Protein AF-A0A4Q2K784-F1 (afdb_monomer)

pLDDT: mean 70.86, std 17.54, range [37.88, 95.62]

Secondary structure (DSSP, 8-state):
--------------------PPPPHHHHHHHHHHHHHHHHHHHHHHHHHHHTT-HHHHHHHHHHHHHHHHHHHHHHTT--THHHHHHHHHHHHHHHHHHHHTTHHHHHHS-HHHHHHTT-

Structure (mmCIF, N/CA/C/O backbone):
data_AF-A0A4Q2K784-F1
#
_entry.id   AF-A0A4Q2K784-F1
#
loop_
_atom_site.group_PDB
_atom_site.id
_atom_site.type_symbol
_atom_site.label_atom_id
_atom_site.label_alt_id
_atom_site.label_comp_id
_atom_site.label_asym_id
_atom_site.label_entity_id
_atom_site.label_seq_id
_atom_site.pdbx_PDB_ins_code
_atom_site.Cartn_x
_atom_site.Cartn_y
_atom_site.Cartn_z
_atom_site.occupancy
_atom_site.B_iso_or_equiv
_atom_site.auth_seq_id
_atom_site.auth_comp_id
_atom_site.auth_asym_id
_atom_site.auth_atom_id
_atom_site.pdbx_PDB_model_num
ATOM 1 N N . MET A 1 1 ? 24.218 35.052 -73.188 1.00 37.88 1 MET A N 1
ATOM 2 C CA . MET A 1 1 ? 24.448 33.592 -73.049 1.00 37.88 1 MET A CA 1
ATOM 3 C C . MET A 1 1 ? 25.078 33.426 -71.658 1.00 37.88 1 MET A C 1
ATOM 5 O O . MET A 1 1 ? 25.913 34.266 -71.356 1.00 37.88 1 MET A O 1
ATOM 9 N N . LYS A 1 2 ? 24.582 32.631 -70.689 1.00 41.53 2 LYS A N 1
ATOM 10 C CA . LYS A 1 2 ? 24.260 31.175 -70.672 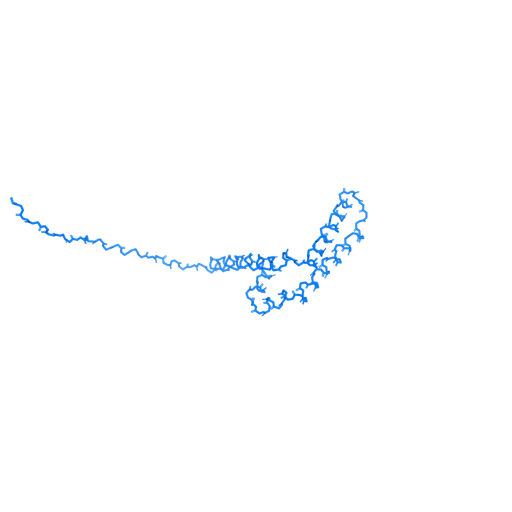1.00 41.53 2 LYS A CA 1
ATOM 11 C C . LYS A 1 2 ? 25.476 30.341 -71.122 1.00 41.53 2 LYS A C 1
ATOM 13 O O . LYS A 1 2 ? 25.920 30.609 -72.230 1.00 41.53 2 LYS A O 1
ATOM 18 N N . LYS A 1 3 ? 26.065 29.366 -70.405 1.00 43.69 3 LYS A N 1
ATOM 19 C CA . LYS A 1 3 ? 25.819 28.681 -69.100 1.00 43.69 3 LYS A CA 1
ATOM 20 C C . LYS A 1 3 ? 27.124 28.667 -68.239 1.00 43.69 3 LYS A C 1
ATOM 22 O O . LYS A 1 3 ? 28.142 29.085 -68.774 1.00 43.69 3 LYS A O 1
ATOM 27 N N . GLU A 1 4 ? 27.260 28.074 -67.037 1.00 44.31 4 GLU A N 1
ATOM 28 C CA . GLU A 1 4 ? 26.493 27.954 -65.756 1.00 44.31 4 GLU A CA 1
ATOM 29 C C . GLU A 1 4 ? 27.022 26.723 -64.942 1.00 44.31 4 GLU A C 1
ATOM 31 O O . GLU A 1 4 ? 27.368 25.725 -65.569 1.00 44.31 4 GLU A O 1
ATOM 36 N N . ASN A 1 5 ? 27.021 26.773 -63.590 1.00 45.38 5 ASN A N 1
ATOM 37 C CA . ASN A 1 5 ? 27.594 25.808 -62.594 1.00 45.38 5 ASN A CA 1
ATOM 38 C C . ASN A 1 5 ? 29.152 25.739 -62.527 1.00 45.38 5 ASN A C 1
ATOM 40 O O . ASN A 1 5 ? 29.817 26.178 -63.458 1.00 45.38 5 ASN A O 1
ATOM 44 N N . GLU A 1 6 ? 29.819 25.288 -61.446 1.00 41.22 6 GLU A N 1
ATOM 45 C CA . GLU A 1 6 ? 29.383 24.594 -60.205 1.00 41.22 6 GLU A CA 1
ATOM 46 C C . GLU A 1 6 ? 30.184 25.046 -58.946 1.00 41.22 6 GLU A C 1
ATOM 48 O O . GLU A 1 6 ? 31.068 25.895 -59.048 1.00 41.22 6 GLU A O 1
ATOM 53 N N . LYS A 1 7 ? 29.874 24.506 -57.754 1.00 52.16 7 LYS A N 1
ATOM 54 C CA . LYS A 1 7 ? 30.417 24.912 -56.433 1.00 52.16 7 LYS A CA 1
ATOM 55 C C . LYS A 1 7 ? 31.119 23.729 -55.732 1.00 52.16 7 LYS A C 1
ATOM 57 O O . LYS A 1 7 ? 30.639 22.608 -55.868 1.00 52.16 7 LYS A O 1
ATOM 62 N N . PRO A 1 8 ? 32.155 23.968 -54.910 1.00 46.41 8 PRO A N 1
ATOM 63 C CA . PRO A 1 8 ? 32.398 23.163 -53.706 1.00 46.41 8 PRO A CA 1
ATOM 64 C C . PRO A 1 8 ? 32.324 24.029 -52.442 1.00 46.41 8 PRO A C 1
ATOM 66 O O . PRO A 1 8 ? 32.564 25.234 -52.496 1.00 46.41 8 PRO A O 1
ATOM 69 N N . VAL A 1 9 ? 31.974 23.418 -51.313 1.00 49.69 9 VAL A N 1
ATOM 70 C CA . VAL A 1 9 ? 31.893 24.060 -49.993 1.00 49.69 9 VAL A CA 1
ATOM 71 C C . VAL A 1 9 ? 31.925 23.013 -48.883 1.00 49.69 9 VAL A C 1
ATOM 73 O O . VAL A 1 9 ? 31.579 21.868 -49.152 1.00 49.69 9 VAL A O 1
ATOM 76 N N . ASP A 1 10 ? 32.256 23.358 -47.639 1.00 42.72 10 ASP A N 1
ATOM 77 C CA . ASP A 1 10 ? 32.867 24.608 -47.147 1.00 42.72 10 ASP A CA 1
ATOM 78 C C . ASP A 1 10 ? 34.359 24.390 -46.788 1.00 42.72 10 ASP A C 1
ATOM 80 O O . ASP A 1 10 ? 35.198 24.877 -47.540 1.00 42.72 10 ASP A O 1
ATOM 84 N N . GLU A 1 11 ? 34.814 23.640 -45.774 1.00 42.19 11 GLU A N 1
ATOM 85 C CA . GLU A 1 11 ? 34.219 23.159 -44.510 1.00 42.19 11 GLU A CA 1
ATOM 86 C C . GLU A 1 11 ? 35.244 23.445 -43.376 1.00 42.19 11 GLU A C 1
AT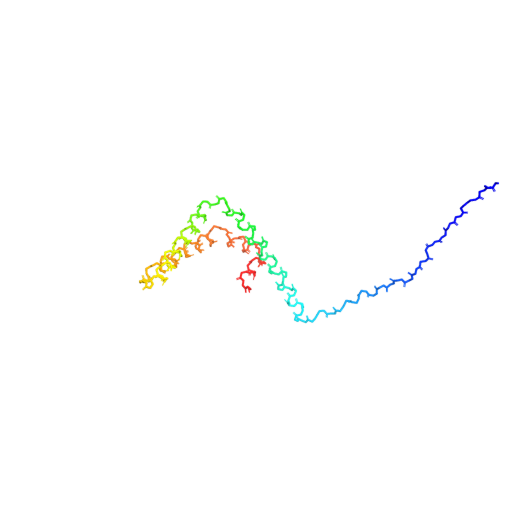OM 88 O O . GLU A 1 11 ? 36.446 23.288 -43.611 1.00 42.19 11 GLU A O 1
ATOM 93 N N . PRO A 1 12 ? 34.841 23.879 -42.163 1.00 45.69 12 PRO A N 1
ATOM 94 C CA . PRO A 1 12 ? 35.756 24.102 -41.038 1.00 45.69 12 PRO A CA 1
ATOM 95 C C . PRO A 1 12 ? 35.963 22.825 -40.205 1.00 45.69 12 PRO A C 1
ATOM 97 O O . PRO A 1 12 ? 34.993 22.142 -39.880 1.00 45.69 12 PRO A O 1
ATOM 100 N N . ASP A 1 13 ? 37.206 22.543 -39.797 1.00 44.34 13 ASP A N 1
ATOM 101 C CA . ASP A 1 13 ? 37.558 21.390 -38.947 1.00 44.34 13 ASP A CA 1
ATOM 102 C C . ASP A 1 13 ? 37.088 21.606 -37.495 1.00 44.34 13 ASP A C 1
ATOM 104 O O . ASP A 1 13 ? 37.828 22.019 -36.601 1.00 44.34 13 ASP A O 1
ATOM 108 N N . GLY A 1 14 ? 35.781 21.433 -37.304 1.00 45.16 14 GLY A N 1
ATOM 109 C CA . GLY A 1 14 ? 35.051 21.635 -36.060 1.00 45.16 14 GLY A CA 1
ATOM 110 C C . GLY A 1 14 ? 34.945 20.363 -35.231 1.00 45.16 14 GLY A C 1
ATOM 111 O O . GLY A 1 14 ? 33.850 20.040 -34.770 1.00 45.16 14 GLY A O 1
ATOM 112 N N . ALA A 1 15 ? 36.054 19.643 -35.052 1.00 45.94 15 ALA A N 1
ATOM 113 C CA . ALA A 1 15 ? 36.145 18.542 -34.101 1.00 45.94 15 ALA A CA 1
ATOM 114 C C . ALA A 1 15 ? 35.947 19.072 -32.668 1.00 45.94 15 ALA A C 1
ATOM 116 O O . ALA A 1 15 ? 36.899 19.396 -31.959 1.00 45.94 15 ALA A O 1
ATOM 117 N N . GLN A 1 16 ? 34.686 19.188 -32.245 1.00 46.38 16 GLN A N 1
ATOM 118 C CA . GLN A 1 16 ? 34.351 19.346 -30.839 1.00 46.38 16 GLN A CA 1
ATOM 119 C C 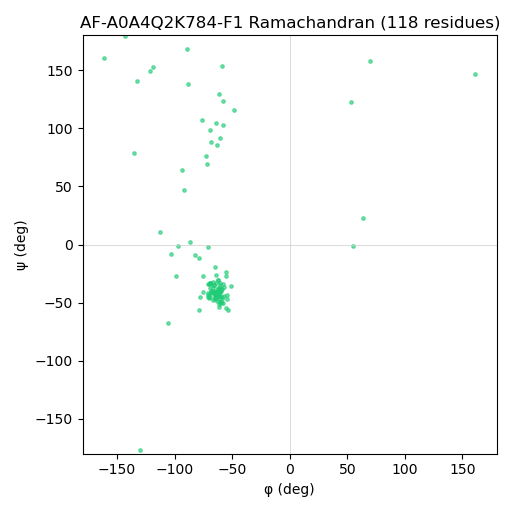. GLN A 1 16 ? 34.791 18.069 -30.129 1.00 46.38 16 GLN A C 1
ATOM 121 O O . GLN A 1 16 ? 34.148 17.029 -30.259 1.00 46.38 16 GLN A O 1
ATOM 126 N N . GLU A 1 17 ? 35.897 18.155 -29.393 1.00 45.75 17 GLU A N 1
ATOM 127 C CA . GLU A 1 17 ? 36.221 17.176 -28.366 1.00 45.75 17 GLU A CA 1
ATOM 128 C C . GLU A 1 17 ? 35.050 17.175 -27.378 1.00 45.75 17 GLU A C 1
ATOM 130 O O . GLU A 1 17 ? 34.877 18.104 -26.587 1.00 45.75 17 GLU A O 1
ATOM 135 N N . GLU A 1 18 ? 34.190 16.159 -27.478 1.00 49.47 18 GLU A N 1
ATOM 136 C CA . GLU A 1 18 ? 33.161 15.897 -26.482 1.00 49.47 18 GLU A CA 1
ATOM 137 C C . GLU A 1 18 ? 33.904 15.447 -25.222 1.00 49.47 18 GLU A C 1
ATOM 139 O O . GLU A 1 18 ? 34.226 14.272 -25.059 1.00 49.47 18 GLU A O 1
ATOM 144 N N . GLU A 1 19 ? 34.291 16.425 -24.396 1.00 45.72 19 GLU A N 1
ATOM 145 C CA . GLU A 1 19 ? 35.090 16.235 -23.189 1.00 45.72 19 GLU A CA 1
ATOM 146 C C . GLU A 1 19 ? 34.315 15.326 -22.231 1.00 45.72 19 GLU A C 1
ATOM 148 O O . GLU A 1 19 ? 33.497 15.776 -21.424 1.00 45.72 19 GLU A O 1
ATOM 153 N N . THR A 1 20 ? 34.559 14.015 -22.336 1.00 60.75 20 THR A N 1
ATOM 154 C CA . THR A 1 20 ? 33.994 12.990 -21.457 1.00 60.75 20 THR A CA 1
ATOM 155 C C . THR A 1 20 ? 34.657 13.087 -20.091 1.00 60.75 20 THR A C 1
ATOM 157 O O .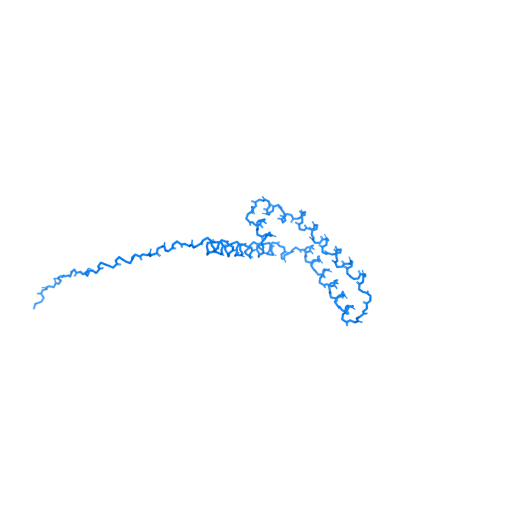 THR A 1 20 ? 35.436 12.219 -19.691 1.00 60.75 20 THR A O 1
ATOM 160 N N . ARG A 1 21 ? 34.356 14.178 -19.382 1.00 68.31 21 ARG A N 1
ATOM 161 C CA . ARG A 1 21 ? 34.687 14.391 -17.981 1.00 68.31 21 ARG A CA 1
ATOM 162 C C . ARG A 1 21 ? 34.267 13.146 -17.211 1.00 68.31 21 ARG A C 1
ATOM 164 O O . ARG A 1 21 ? 33.078 12.835 -17.140 1.00 68.31 21 ARG A O 1
ATOM 171 N N . GLU A 1 22 ? 35.242 12.454 -16.632 1.00 71.25 22 GLU A N 1
ATOM 172 C CA . GLU A 1 22 ? 34.971 11.286 -15.802 1.00 71.25 22 GLU A CA 1
ATOM 173 C C . GLU A 1 22 ? 34.049 11.696 -14.643 1.00 71.25 22 GLU A C 1
ATOM 175 O O . GLU A 1 22 ? 34.344 12.629 -13.888 1.00 71.25 22 GLU A O 1
ATOM 180 N N . GLU A 1 23 ? 32.899 11.025 -14.526 1.00 70.50 23 GLU A N 1
ATOM 181 C CA . GLU A 1 23 ? 31.993 11.219 -13.396 1.00 70.50 23 GLU A CA 1
ATOM 182 C C . GLU A 1 23 ? 32.727 10.843 -12.108 1.00 70.50 23 GLU A C 1
ATOM 184 O O . GLU A 1 23 ? 33.278 9.742 -11.998 1.00 70.50 23 GLU A O 1
ATOM 189 N N . THR A 1 24 ? 32.700 11.723 -11.105 1.00 85.38 24 THR A N 1
ATOM 190 C CA . THR A 1 24 ? 33.182 11.344 -9.770 1.00 85.38 24 THR A CA 1
ATOM 191 C C . THR A 1 24 ? 32.379 10.145 -9.242 1.00 85.38 24 THR A C 1
ATOM 193 O O . THR A 1 24 ? 31.212 9.979 -9.621 1.00 85.38 24 THR A O 1
ATOM 196 N N . PRO A 1 25 ? 32.942 9.305 -8.351 1.00 82.25 25 PRO A N 1
ATOM 197 C CA . PRO A 1 25 ? 32.213 8.179 -7.762 1.00 82.25 25 PRO A CA 1
ATOM 198 C C . PRO A 1 25 ? 30.854 8.588 -7.173 1.00 82.25 25 PRO A C 1
ATOM 200 O O . PRO A 1 25 ? 29.873 7.854 -7.297 1.00 82.25 25 PRO A O 1
ATOM 203 N N . GLU A 1 26 ? 30.769 9.785 -6.594 1.00 72.06 26 GLU A N 1
ATOM 204 C CA . GLU A 1 26 ? 29.557 10.392 -6.048 1.00 72.06 26 GLU A CA 1
ATOM 205 C C . GLU A 1 26 ? 28.557 10.827 -7.131 1.00 72.06 26 GLU A C 1
ATOM 207 O O . GLU A 1 26 ? 27.355 10.610 -6.967 1.00 72.06 26 GLU A O 1
ATOM 212 N N . GLU A 1 27 ? 29.012 11.427 -8.236 1.00 76.56 27 GLU A N 1
ATOM 213 C CA . GLU A 1 27 ? 28.155 11.792 -9.377 1.00 76.56 27 GLU A CA 1
ATOM 214 C C . GLU A 1 27 ? 27.583 10.543 -10.053 1.00 76.56 27 GLU A C 1
ATOM 216 O O . GLU A 1 27 ? 26.366 10.452 -10.240 1.00 76.56 27 GLU A O 1
ATOM 221 N N . LYS A 1 28 ? 28.428 9.537 -10.299 1.00 80.00 28 LYS A N 1
ATOM 222 C CA . LYS A 1 28 ? 28.011 8.232 -10.818 1.00 80.00 28 LYS A CA 1
ATOM 223 C C . LYS A 1 28 ? 27.003 7.550 -9.888 1.00 80.00 28 LYS A C 1
ATOM 225 O O . LYS A 1 28 ? 25.945 7.122 -10.344 1.00 80.00 28 LYS A O 1
ATOM 230 N N . SER A 1 29 ? 27.268 7.514 -8.580 1.00 71.31 29 SER A N 1
ATOM 231 C CA . SER A 1 29 ? 26.348 6.919 -7.594 1.00 71.31 29 SER A CA 1
ATOM 232 C C . SER A 1 29 ? 24.989 7.630 -7.562 1.00 71.31 29 SER A C 1
ATOM 234 O O . SER A 1 29 ? 23.946 6.983 -7.459 1.00 71.31 29 SER A O 1
ATOM 236 N N . ARG A 1 30 ? 24.968 8.966 -7.696 1.00 71.12 30 ARG A N 1
ATOM 237 C CA . ARG A 1 30 ? 23.721 9.747 -7.810 1.00 71.12 30 ARG A CA 1
ATOM 238 C C . ARG A 1 30 ? 22.971 9.438 -9.104 1.00 71.12 30 ARG A C 1
ATOM 240 O O . ARG A 1 30 ? 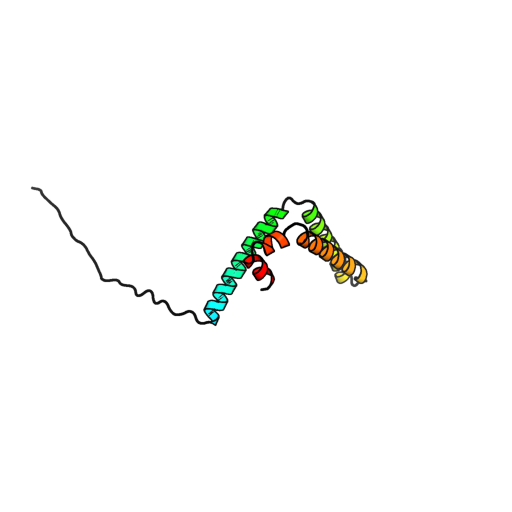21.749 9.318 -9.065 1.00 71.12 30 ARG A O 1
ATOM 247 N N . ARG A 1 31 ? 23.677 9.285 -10.226 1.00 80.12 31 ARG A N 1
ATOM 248 C CA . ARG A 1 31 ? 23.101 8.912 -11.526 1.00 80.12 31 ARG A CA 1
ATOM 249 C C . ARG A 1 31 ? 22.506 7.503 -11.500 1.00 80.12 31 ARG A C 1
ATOM 251 O O . ARG A 1 31 ? 21.373 7.321 -11.938 1.00 80.12 31 ARG A O 1
ATOM 258 N N . GLU A 1 32 ? 23.221 6.527 -10.947 1.00 75.94 32 GLU A N 1
ATOM 259 C CA . GLU A 1 32 ? 22.740 5.148 -10.790 1.00 75.94 32 GLU A CA 1
ATOM 260 C C . GLU A 1 32 ? 21.521 5.081 -9.852 1.00 75.94 32 GLU A C 1
ATOM 262 O O . GLU A 1 32 ? 20.527 4.434 -10.185 1.00 75.94 32 GLU A O 1
ATOM 267 N N . CYS A 1 33 ? 21.529 5.840 -8.749 1.00 71.62 33 CYS A N 1
ATOM 268 C CA . CYS A 1 33 ? 20.369 6.002 -7.867 1.00 71.62 33 CYS A CA 1
ATOM 269 C C . CYS A 1 33 ? 19.169 6.656 -8.581 1.00 71.62 33 CYS A C 1
ATOM 271 O O . CYS A 1 33 ? 18.051 6.152 -8.492 1.00 71.62 33 CYS A O 1
ATOM 273 N N . ALA A 1 34 ? 19.377 7.722 -9.361 1.00 69.25 34 ALA A N 1
ATOM 274 C CA . ALA A 1 34 ? 18.308 8.366 -10.129 1.00 69.25 34 ALA A CA 1
ATOM 275 C C . ALA A 1 34 ? 17.690 7.430 -11.188 1.00 69.25 34 ALA A C 1
ATOM 277 O O . ALA A 1 34 ? 16.472 7.424 -11.369 1.00 69.25 34 ALA A O 1
ATOM 278 N N . VAL A 1 35 ? 18.504 6.596 -11.846 1.00 75.62 35 VAL A N 1
ATOM 279 C CA . VAL A 1 35 ? 18.029 5.554 -12.776 1.00 75.62 35 VAL A CA 1
ATOM 280 C C . VAL A 1 35 ? 17.229 4.473 -12.041 1.00 75.62 35 VAL A C 1
ATOM 282 O O . VAL A 1 35 ? 16.188 4.044 -12.542 1.00 75.62 35 VAL A O 1
ATOM 285 N N . LEU A 1 36 ? 17.659 4.063 -10.843 1.00 67.31 36 LEU A N 1
ATOM 286 C CA . LEU A 1 36 ? 16.913 3.113 -10.015 1.00 67.31 36 LEU A CA 1
ATOM 287 C C . LEU A 1 36 ? 15.565 3.696 -9.557 1.00 67.31 36 LEU A C 1
ATOM 289 O O . LEU A 1 36 ? 14.547 3.023 -9.681 1.00 67.31 36 LEU A O 1
ATOM 293 N N . MET A 1 37 ? 15.533 4.961 -9.127 1.00 64.38 37 MET A N 1
ATOM 294 C CA . MET A 1 37 ? 14.306 5.672 -8.740 1.00 64.38 37 MET A CA 1
ATOM 295 C C . MET A 1 37 ? 13.342 5.892 -9.917 1.00 64.38 37 MET A C 1
ATOM 297 O O . MET A 1 37 ? 12.126 5.812 -9.739 1.00 64.38 37 MET A O 1
ATOM 301 N N . ALA A 1 38 ? 13.848 6.120 -11.131 1.00 70.56 38 ALA A N 1
ATOM 302 C CA . ALA A 1 38 ? 13.011 6.165 -12.331 1.00 70.56 38 ALA A CA 1
ATOM 303 C C . ALA A 1 38 ? 12.366 4.796 -12.613 1.00 70.56 38 ALA A C 1
ATOM 305 O O . ALA A 1 38 ? 11.151 4.707 -12.802 1.00 70.56 38 ALA A O 1
ATOM 306 N N . LEU A 1 39 ? 13.159 3.719 -12.550 1.00 65.25 39 LEU A N 1
ATOM 307 C CA . LEU A 1 39 ? 12.671 2.348 -12.712 1.00 65.25 39 LEU A CA 1
ATOM 308 C C . LEU A 1 39 ? 11.696 1.939 -11.592 1.00 65.25 39 LEU A C 1
ATOM 310 O O . LEU A 1 39 ? 10.744 1.208 -11.854 1.00 65.25 39 LEU A O 1
ATOM 314 N N . CYS A 1 40 ? 11.883 2.445 -10.368 1.00 60.25 40 CYS A N 1
ATOM 315 C CA . CYS A 1 40 ? 10.931 2.287 -9.269 1.00 60.25 40 CYS A CA 1
ATOM 316 C C . CYS A 1 40 ? 9.551 2.837 -9.612 1.00 60.25 40 CYS A C 1
ATOM 318 O O . CYS A 1 40 ? 8.553 2.142 -9.425 1.00 60.25 40 CYS A O 1
ATOM 320 N N . MET A 1 41 ? 9.487 4.076 -10.105 1.00 64.19 41 MET A N 1
ATOM 321 C CA . MET A 1 41 ? 8.216 4.715 -10.444 1.00 64.19 41 MET A CA 1
ATOM 322 C C . MET A 1 41 ? 7.513 3.968 -11.580 1.00 64.19 41 MET A C 1
ATOM 324 O O . MET A 1 41 ? 6.330 3.667 -11.452 1.00 64.19 41 MET A O 1
ATOM 328 N N . GLU A 1 42 ? 8.241 3.567 -12.626 1.00 66.88 42 GLU A N 1
ATOM 329 C CA . GLU A 1 42 ? 7.670 2.793 -13.737 1.00 66.88 42 GLU A CA 1
ATOM 330 C C . GLU A 1 42 ? 7.154 1.410 -13.289 1.00 66.88 42 GLU A C 1
ATOM 332 O O . GLU A 1 42 ? 6.056 0.995 -13.663 1.00 66.88 42 GLU A O 1
ATOM 337 N N . MET A 1 43 ? 7.914 0.690 -12.458 1.00 65.06 43 MET A N 1
ATOM 338 C CA . MET A 1 43 ? 7.488 -0.606 -11.917 1.00 65.06 43 MET A CA 1
ATOM 339 C C . MET A 1 43 ? 6.287 -0.465 -10.978 1.00 65.06 43 MET A C 1
ATOM 341 O O . MET A 1 43 ? 5.358 -1.265 -11.066 1.00 65.06 43 MET A O 1
ATOM 345 N N . SER A 1 44 ? 6.277 0.560 -10.122 1.00 62.69 44 SER A N 1
ATOM 346 C CA . SER A 1 44 ? 5.155 0.887 -9.235 1.00 62.69 44 SER A CA 1
ATOM 347 C C . SER A 1 44 ? 3.891 1.237 -10.027 1.00 62.69 44 SER A C 1
ATOM 349 O O . SER A 1 44 ? 2.806 0.758 -9.699 1.00 62.69 44 SER A O 1
ATOM 351 N N . GLU A 1 45 ? 4.021 1.984 -11.127 1.00 64.62 45 GLU A N 1
ATOM 352 C CA . GLU A 1 45 ? 2.899 2.298 -12.013 1.00 64.62 45 GLU A CA 1
ATOM 353 C C . GLU A 1 45 ? 2.365 1.045 -12.725 1.00 64.62 45 GLU A C 1
ATOM 355 O O . GLU A 1 45 ? 1.163 0.790 -12.684 1.00 64.62 45 GLU A O 1
ATOM 360 N N . ARG A 1 46 ? 3.235 0.209 -13.310 1.00 64.25 46 ARG A N 1
ATOM 361 C CA . ARG A 1 46 ? 2.844 -1.068 -13.946 1.00 64.25 46 ARG A CA 1
ATOM 362 C C . ARG A 1 46 ? 2.158 -2.022 -12.959 1.00 64.25 46 ARG A C 1
ATOM 364 O O . ARG A 1 46 ? 1.175 -2.675 -13.314 1.00 64.25 46 ARG A O 1
ATOM 371 N N . ILE A 1 47 ? 2.646 -2.086 -11.718 1.00 67.00 47 ILE A N 1
ATOM 372 C CA . ILE A 1 47 ? 2.009 -2.810 -10.608 1.00 67.00 47 ILE A CA 1
ATOM 373 C C . ILE A 1 47 ? 0.624 -2.208 -10.328 1.00 67.00 47 ILE A C 1
ATOM 375 O O . ILE A 1 47 ? -0.371 -2.923 -10.407 1.00 67.00 47 ILE A O 1
ATOM 379 N N . SER A 1 48 ? 0.531 -0.896 -10.103 1.00 63.03 48 SER A N 1
ATOM 380 C CA . SER A 1 48 ? -0.731 -0.185 -9.852 1.00 63.03 48 SER A CA 1
ATOM 381 C C . SER A 1 48 ? -1.775 -0.428 -10.951 1.00 63.03 48 SER A C 1
ATOM 383 O O . SER A 1 48 ? -2.902 -0.815 -10.652 1.00 63.03 48 SER A O 1
ATOM 385 N N . GLN A 1 49 ? -1.389 -0.321 -12.228 1.00 67.81 49 GLN A N 1
ATOM 386 C CA . GLN A 1 49 ? -2.239 -0.635 -13.383 1.00 67.81 49 GLN A CA 1
ATOM 387 C C . GLN A 1 49 ? -2.711 -2.102 -13.385 1.00 67.81 49 GLN A C 1
ATOM 389 O O . GLN A 1 49 ? -3.869 -2.366 -13.705 1.00 67.81 49 GLN A O 1
ATOM 394 N N . SER A 1 50 ? -1.857 -3.049 -12.979 1.00 67.06 50 SER A N 1
ATOM 395 C CA . SER A 1 50 ? -2.209 -4.478 -12.889 1.00 67.06 50 SER A CA 1
ATOM 396 C C . SER A 1 50 ? -3.256 -4.761 -11.802 1.00 67.06 50 SER A C 1
ATOM 398 O O . SER A 1 50 ? -4.103 -5.635 -11.984 1.00 67.06 50 SER A O 1
ATOM 400 N N . PHE A 1 51 ? -3.254 -3.990 -10.709 1.00 65.88 51 PHE A N 1
ATOM 401 C CA . PHE A 1 51 ? -4.242 -4.095 -9.625 1.00 65.88 51 PHE A CA 1
ATOM 402 C C . PHE A 1 51 ? -5.404 -3.084 -9.722 1.00 65.88 51 PHE A C 1
ATOM 404 O O . PHE A 1 51 ? -6.336 -3.139 -8.922 1.00 65.88 51 PHE A O 1
ATOM 411 N N . ALA A 1 52 ? -5.425 -2.201 -10.727 1.00 67.00 52 ALA A N 1
ATOM 412 C CA . ALA A 1 52 ? -6.445 -1.153 -10.879 1.00 67.00 52 ALA A CA 1
ATOM 413 C C . ALA A 1 52 ? -7.872 -1.680 -11.142 1.00 67.00 52 ALA A C 1
ATOM 415 O O . ALA A 1 52 ? -8.845 -0.956 -10.932 1.00 67.00 52 ALA A O 1
ATOM 416 N N . ALA A 1 53 ? -8.009 -2.934 -11.586 1.00 73.25 53 ALA A N 1
ATOM 417 C CA . ALA A 1 53 ? -9.292 -3.632 -11.731 1.00 73.25 53 ALA A CA 1
ATOM 418 C C . ALA A 1 53 ? -9.562 -4.660 -10.609 1.00 73.25 53 ALA A C 1
ATOM 420 O O . ALA A 1 53 ? -10.666 -5.212 -10.521 1.00 73.25 53 ALA A O 1
ATOM 421 N N . ASP A 1 54 ? -8.573 -4.925 -9.753 1.00 81.50 54 ASP A N 1
ATOM 422 C CA . ASP A 1 54 ? -8.595 -5.991 -8.755 1.00 81.50 54 ASP A CA 1
ATOM 423 C C . ASP A 1 54 ? -9.473 -5.602 -7.558 1.00 81.50 54 ASP A C 1
ATOM 425 O O . ASP A 1 54 ? -9.120 -4.767 -6.725 1.00 81.50 54 ASP A O 1
ATOM 429 N N . GLN A 1 55 ? -10.649 -6.226 -7.467 1.00 82.56 55 GLN A N 1
ATOM 430 C CA . GLN A 1 55 ? -11.633 -5.927 -6.426 1.00 82.56 55 GLN A CA 1
ATOM 431 C C . GLN A 1 55 ? -11.142 -6.266 -5.011 1.00 82.56 55 GLN A C 1
ATOM 433 O O . GLN A 1 55 ? -11.602 -5.646 -4.052 1.00 82.56 55 GLN A O 1
ATOM 438 N N . GLU A 1 56 ? -10.216 -7.215 -4.862 1.00 83.88 56 GLU A N 1
ATOM 439 C CA . GLU A 1 56 ? -9.672 -7.627 -3.567 1.00 83.88 56 GLU A CA 1
ATOM 440 C C . GLU A 1 56 ? -8.640 -6.595 -3.086 1.00 83.88 56 GLU A C 1
ATOM 442 O O . GLU A 1 56 ? -8.744 -6.089 -1.966 1.00 83.88 56 GLU A O 1
ATOM 447 N N . PHE A 1 57 ? -7.742 -6.160 -3.976 1.00 82.94 57 PHE A N 1
ATOM 448 C CA . PHE A 1 57 ? -6.818 -5.047 -3.725 1.00 82.94 57 PHE A CA 1
ATOM 449 C C . PHE A 1 57 ? -7.555 -3.724 -3.448 1.00 82.94 57 PHE A C 1
ATOM 451 O O . PHE A 1 57 ? -7.232 -3.010 -2.496 1.00 82.94 57 PHE A O 1
ATOM 458 N N . ILE A 1 58 ? -8.588 -3.397 -4.232 1.00 84.31 58 ILE A N 1
ATOM 459 C CA . ILE A 1 58 ? -9.412 -2.189 -4.038 1.00 84.31 58 ILE A CA 1
ATOM 460 C C . ILE A 1 58 ? -10.147 -2.229 -2.688 1.00 84.31 58 ILE A C 1
ATOM 462 O O . ILE A 1 58 ? -10.236 -1.202 -2.010 1.00 84.31 58 ILE A O 1
ATOM 466 N N . ALA A 1 59 ? -10.665 -3.390 -2.274 1.00 87.94 59 ALA A N 1
ATOM 467 C CA . ALA A 1 59 ? -11.323 -3.547 -0.978 1.00 87.94 59 ALA A CA 1
ATOM 468 C C . ALA A 1 59 ? -10.340 -3.402 0.197 1.00 87.94 59 ALA A C 1
ATOM 470 O O . ALA A 1 59 ? -10.667 -2.741 1.185 1.00 87.94 59 ALA A O 1
ATOM 471 N N . LEU A 1 60 ? -9.134 -3.967 0.081 1.00 88.50 60 LEU A N 1
ATOM 472 C CA . LEU A 1 60 ? -8.084 -3.863 1.099 1.00 88.50 60 LEU A CA 1
ATOM 473 C C . LEU A 1 60 ? -7.600 -2.420 1.285 1.00 88.50 60 LEU A C 1
ATOM 475 O O . LEU A 1 60 ? -7.526 -1.953 2.422 1.00 88.50 60 LEU A O 1
ATOM 479 N N . ASN A 1 61 ? -7.350 -1.685 0.197 1.00 86.00 61 ASN A N 1
ATOM 480 C CA . ASN A 1 61 ? -6.956 -0.275 0.284 1.00 86.00 61 ASN A CA 1
ATOM 481 C C . ASN A 1 61 ? -8.043 0.580 0.954 1.00 86.00 61 ASN A C 1
ATOM 483 O O . ASN A 1 61 ? -7.749 1.274 1.923 1.00 86.00 61 ASN A O 1
ATOM 487 N N . LYS A 1 62 ? -9.315 0.434 0.555 1.00 90.50 62 LYS A N 1
ATOM 488 C CA . LYS A 1 62 ? -10.442 1.143 1.198 1.00 90.50 62 LYS A CA 1
ATOM 489 C C . LYS A 1 62 ? -10.607 0.802 2.683 1.00 90.50 62 LYS A C 1
ATOM 491 O O . LYS A 1 62 ? -11.001 1.655 3.477 1.00 90.50 62 LYS A O 1
ATOM 496 N N . ALA A 1 63 ? -10.292 -0.433 3.082 1.00 91.19 63 ALA A N 1
ATOM 497 C CA . ALA A 1 63 ? -10.290 -0.833 4.488 1.00 91.19 63 ALA A CA 1
ATOM 498 C C . ALA A 1 63 ? -9.136 -0.190 5.285 1.00 91.19 63 ALA A C 1
ATOM 500 O O . ALA A 1 63 ? -9.321 0.131 6.460 1.00 91.19 63 ALA A O 1
ATOM 501 N N . ILE A 1 64 ? -7.970 0.027 4.664 1.00 92.56 64 ILE A N 1
ATOM 502 C CA . ILE A 1 64 ? -6.847 0.770 5.261 1.00 92.56 64 ILE A CA 1
ATOM 503 C C . ILE A 1 64 ? -7.180 2.261 5.369 1.00 92.56 64 ILE A C 1
ATOM 505 O O . ILE A 1 64 ? -6.972 2.835 6.436 1.00 92.56 64 ILE A O 1
ATOM 509 N N . GLU A 1 65 ? -7.731 2.870 4.314 1.00 91.25 65 GLU A N 1
ATOM 510 C CA . GLU A 1 65 ? -8.160 4.276 4.292 1.00 91.25 65 GLU A CA 1
ATOM 511 C C . GLU A 1 65 ? -9.143 4.566 5.436 1.00 91.25 65 GLU A C 1
ATOM 513 O O . GLU A 1 65 ? -8.855 5.398 6.297 1.00 91.25 65 GLU A O 1
ATOM 518 N N . GLY A 1 66 ? -10.238 3.803 5.537 1.00 93.25 66 GLY A N 1
ATOM 519 C CA . GLY A 1 66 ? -11.224 3.975 6.610 1.00 93.25 66 GLY A CA 1
ATOM 520 C C . GLY A 1 66 ? -10.665 3.720 8.019 1.00 93.25 66 GLY A C 1
ATOM 521 O O . GLY A 1 66 ? -10.995 4.449 8.956 1.00 93.25 66 GLY A O 1
ATOM 522 N N . ALA A 1 67 ? -9.777 2.732 8.192 1.00 93.00 67 ALA A N 1
ATOM 523 C CA . ALA A 1 67 ? -9.122 2.479 9.481 1.00 93.00 67 ALA A CA 1
ATOM 524 C C . ALA A 1 67 ? -8.128 3.593 9.868 1.00 93.00 67 ALA A C 1
ATOM 526 O O . ALA A 1 67 ? -7.970 3.906 11.053 1.00 93.00 67 ALA A O 1
ATOM 527 N N . TYR A 1 68 ? -7.471 4.211 8.882 1.00 94.12 68 TYR A N 1
ATOM 528 C CA . TYR A 1 68 ? -6.604 5.367 9.082 1.00 94.12 68 TYR A CA 1
ATOM 529 C C . TYR A 1 68 ? -7.413 6.621 9.431 1.00 94.12 68 TYR A C 1
ATOM 531 O O . TYR A 1 68 ? -7.044 7.324 10.372 1.00 94.12 68 TYR A O 1
ATOM 539 N N . GLU A 1 69 ? -8.534 6.871 8.751 1.00 95.38 69 GLU A N 1
ATOM 540 C CA . GLU A 1 69 ? -9.456 7.965 9.077 1.00 95.38 69 GLU A CA 1
ATOM 541 C C . GLU A 1 69 ? -10.041 7.820 10.490 1.00 95.38 69 GLU A C 1
ATOM 543 O O . GLU A 1 69 ? -10.016 8.791 11.249 1.00 95.38 69 GLU A O 1
ATOM 548 N N . GLU A 1 70 ? -10.477 6.621 10.905 1.00 93.25 70 GLU A N 1
ATOM 549 C CA . GLU A 1 70 ? -10.936 6.378 12.285 1.00 93.25 70 GLU A CA 1
ATOM 550 C C . GLU A 1 70 ? -9.812 6.649 13.299 1.00 93.25 70 GLU A C 1
ATOM 552 O O . GLU A 1 70 ? -10.004 7.386 14.272 1.00 93.25 70 GLU A O 1
ATOM 557 N N . TYR A 1 71 ? -8.613 6.098 13.071 1.00 93.00 71 TYR A N 1
ATOM 558 C CA . TYR A 1 71 ? -7.460 6.317 13.948 1.00 93.00 71 TYR A CA 1
ATOM 559 C C . TYR A 1 71 ? -7.096 7.804 14.053 1.00 93.00 71 TYR A C 1
ATOM 561 O O . TYR A 1 71 ? -6.894 8.313 15.161 1.00 93.00 71 TYR A O 1
ATOM 569 N N . ARG A 1 72 ? -7.060 8.513 12.921 1.00 94.56 72 ARG A N 1
ATOM 570 C CA . ARG A 1 72 ? -6.767 9.946 12.838 1.00 94.56 72 ARG A CA 1
ATOM 571 C C . ARG A 1 72 ? -7.826 10.779 13.558 1.00 94.56 72 ARG A C 1
ATOM 573 O O . ARG A 1 72 ? -7.466 11.594 14.405 1.00 94.56 72 ARG A O 1
ATOM 580 N N . ALA A 1 73 ? -9.109 10.537 13.301 1.00 95.62 73 ALA A N 1
ATOM 581 C CA . ALA A 1 73 ? -10.198 11.243 13.968 1.00 95.62 73 ALA A CA 1
ATOM 582 C C . ALA A 1 73 ? -10.169 11.019 15.490 1.00 95.62 73 ALA A C 1
ATOM 584 O O . ALA A 1 73 ? -10.414 11.952 16.258 1.00 95.62 73 ALA A O 1
ATOM 585 N N . LEU A 1 74 ? -9.822 9.814 15.959 1.00 94.00 74 LEU A N 1
ATOM 586 C CA . LEU A 1 74 ? -9.650 9.547 17.389 1.00 94.00 74 LEU A CA 1
ATOM 587 C C . LEU A 1 74 ? -8.410 10.249 17.978 1.00 94.00 74 LEU A C 1
ATOM 589 O O . LEU A 1 74 ? -8.509 10.741 19.103 1.00 94.00 74 LEU A O 1
ATOM 593 N N . MET A 1 75 ? -7.292 10.348 17.243 1.00 91.75 75 MET A N 1
ATOM 594 C CA . MET A 1 75 ? -6.111 11.135 17.645 1.00 91.75 75 MET A CA 1
ATOM 595 C C . MET A 1 75 ? -6.453 12.626 17.782 1.00 91.75 75 MET A C 1
ATOM 597 O O . MET A 1 75 ? -6.195 13.216 18.829 1.00 91.75 75 MET A O 1
ATOM 601 N N . GLU A 1 76 ? -7.074 13.223 16.760 1.00 94.75 76 GLU A N 1
ATOM 602 C CA . GLU A 1 76 ? -7.456 14.646 16.730 1.00 94.75 76 GLU A CA 1
ATOM 603 C C . GLU A 1 76 ? -8.478 14.996 17.830 1.00 94.75 76 GLU A C 1
ATOM 605 O O . GLU A 1 76 ? -8.454 16.093 18.380 1.00 94.75 76 GLU A O 1
ATOM 610 N N . ASN A 1 77 ? -9.331 14.041 18.218 1.00 93.44 77 ASN A N 1
ATOM 611 C CA . ASN A 1 77 ? -10.279 14.178 19.329 1.00 93.44 77 ASN A CA 1
ATOM 612 C C . ASN A 1 77 ? -9.696 13.811 20.716 1.00 93.44 77 ASN A C 1
ATOM 614 O O . ASN A 1 77 ? -10.450 13.788 21.690 1.00 93.44 77 ASN A O 1
ATOM 618 N N . GLY A 1 78 ? -8.410 13.454 20.831 1.00 88.31 78 GLY A N 1
ATOM 619 C CA . GLY A 1 78 ? -7.785 13.054 22.103 1.00 88.31 78 GLY A CA 1
ATOM 620 C C . GLY A 1 78 ? -8.352 11.768 22.733 1.00 88.31 78 GLY A C 1
ATOM 621 O O . GLY A 1 78 ? -8.256 11.573 23.945 1.00 88.31 78 GLY A O 1
ATOM 622 N N . LYS A 1 79 ? -8.981 10.896 21.936 1.00 90.94 79 LYS A N 1
ATOM 623 C CA . LYS A 1 79 ? -9.670 9.671 22.384 1.00 90.94 79 LYS A CA 1
ATOM 624 C C . LYS A 1 79 ? -8.718 8.466 22.433 1.00 90.94 79 LYS A C 1
ATOM 626 O O . LYS A 1 79 ? -7.606 8.490 21.913 1.00 90.94 79 LYS A O 1
ATOM 631 N N . HIS A 1 80 ? -9.150 7.364 23.052 1.00 90.00 80 HIS A N 1
ATOM 632 C CA . HIS A 1 80 ? -8.344 6.139 23.145 1.00 90.00 80 HIS A CA 1
ATOM 633 C C . HIS A 1 80 ? -8.166 5.435 21.786 1.00 90.00 80 HIS A C 1
ATOM 635 O O . HIS A 1 80 ? -8.996 4.634 21.362 1.00 90.00 80 HIS A O 1
ATOM 641 N N . THR A 1 81 ? -7.024 5.663 21.140 1.00 93.56 81 THR A N 1
ATOM 642 C CA . THR A 1 81 ? -6.719 5.169 19.784 1.00 93.56 81 THR A CA 1
ATOM 643 C C . THR A 1 81 ? -6.212 3.725 19.702 1.00 93.56 81 THR A C 1
ATOM 645 O O . THR A 1 81 ? -6.130 3.163 18.612 1.00 93.56 81 THR A O 1
ATOM 648 N N . LYS A 1 82 ? -5.908 3.075 20.839 1.00 94.38 82 LYS A N 1
ATOM 649 C CA . LYS A 1 82 ? -5.285 1.732 20.911 1.00 94.38 82 LYS A CA 1
ATOM 650 C C . LYS A 1 82 ? -6.047 0.632 20.150 1.00 94.38 82 LYS A C 1
ATOM 652 O O . LYS A 1 82 ? -5.424 -0.343 19.735 1.00 94.38 82 LYS A O 1
ATOM 657 N N . ARG A 1 83 ? -7.370 0.762 19.976 1.00 94.06 83 ARG A N 1
ATOM 658 C CA . ARG A 1 83 ? -8.175 -0.164 19.159 1.00 94.06 83 ARG A CA 1
ATOM 659 C C . ARG A 1 83 ? -8.023 0.128 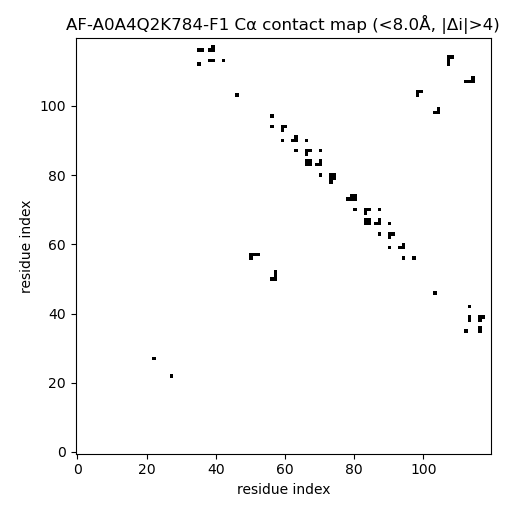17.664 1.00 94.06 83 ARG A C 1
ATOM 661 O O . ARG A 1 83 ? -7.599 -0.764 16.943 1.00 94.06 83 ARG A O 1
ATOM 668 N N . ALA A 1 84 ? -8.308 1.356 17.228 1.00 92.12 84 ALA A N 1
ATOM 669 C CA . ALA A 1 84 ? -8.210 1.749 15.820 1.00 92.12 84 ALA A CA 1
ATOM 670 C C . ALA A 1 84 ? -6.790 1.556 15.263 1.00 92.12 84 ALA A C 1
ATOM 672 O O . ALA A 1 84 ? -6.630 1.034 14.167 1.00 92.12 84 ALA A O 1
ATOM 673 N N . ARG A 1 85 ? -5.748 1.839 16.063 1.00 93.31 85 ARG A N 1
ATOM 674 C CA . ARG A 1 85 ? -4.354 1.547 15.693 1.00 93.31 85 ARG A CA 1
ATOM 675 C C . ARG A 1 85 ? -4.131 0.065 15.372 1.00 93.31 85 ARG A C 1
ATOM 677 O O . ARG A 1 85 ? -3.492 -0.241 14.376 1.00 93.31 85 ARG A O 1
ATOM 684 N N . ARG A 1 86 ? -4.670 -0.845 16.191 1.00 95.62 86 ARG A N 1
ATOM 685 C CA . ARG A 1 86 ? -4.556 -2.296 15.970 1.00 95.62 86 ARG A CA 1
ATOM 686 C C .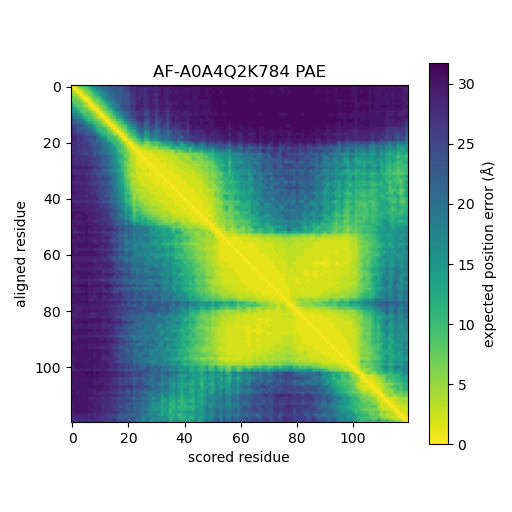 ARG A 1 86 ? -5.354 -2.770 14.760 1.00 95.62 86 ARG A C 1
ATOM 688 O O . ARG A 1 86 ? -4.926 -3.713 14.107 1.00 95.62 86 ARG A O 1
ATOM 695 N N . GLU A 1 87 ? -6.493 -2.144 14.467 1.00 94.38 87 GLU A N 1
ATOM 696 C CA . GLU A 1 87 ? -7.251 -2.449 13.249 1.00 94.38 87 GLU A CA 1
ATOM 697 C C . GLU A 1 87 ? -6.491 -1.959 12.007 1.00 94.38 87 GLU A C 1
ATOM 699 O O . GLU A 1 87 ? -6.341 -2.726 11.064 1.00 94.38 87 GLU A O 1
ATOM 704 N N . LEU A 1 88 ? -5.907 -0.756 12.036 1.00 91.31 88 LEU A N 1
ATOM 705 C CA . LEU A 1 88 ? -5.032 -0.246 10.974 1.00 91.31 88 LEU A CA 1
ATOM 706 C C . LEU A 1 88 ? -3.804 -1.150 10.755 1.00 91.31 88 LEU A C 1
ATOM 708 O O . LEU A 1 88 ? -3.567 -1.590 9.632 1.00 91.31 88 LEU A O 1
ATOM 712 N N . GLU A 1 89 ? -3.081 -1.504 11.824 1.00 91.44 89 GLU A N 1
ATOM 713 C CA . GLU A 1 89 ? -1.959 -2.458 11.786 1.00 91.44 89 GLU A CA 1
ATOM 714 C C . GLU A 1 89 ? -2.403 -3.826 11.223 1.00 91.44 89 GLU A C 1
ATOM 716 O O . GLU A 1 89 ? -1.667 -4.467 10.475 1.00 91.44 89 GLU A O 1
ATOM 721 N N . LYS A 1 90 ? -3.628 -4.276 11.524 1.00 93.44 90 LYS A N 1
ATOM 722 C CA . LYS A 1 90 ? -4.216 -5.501 10.962 1.00 93.44 90 LYS A CA 1
ATOM 723 C C . LYS A 1 90 ? -4.530 -5.364 9.467 1.00 93.44 90 LYS A C 1
ATOM 725 O O . LYS A 1 90 ? -4.165 -6.264 8.718 1.00 93.44 90 LYS A O 1
ATOM 730 N N . ARG A 1 91 ? -5.132 -4.262 9.004 1.00 89.62 91 ARG A N 1
ATOM 731 C CA . ARG A 1 91 ? -5.434 -4.045 7.570 1.00 89.62 91 ARG A CA 1
ATOM 732 C C . ARG A 1 91 ? -4.178 -3.884 6.721 1.00 89.62 91 ARG A C 1
ATOM 734 O O . ARG A 1 91 ? -4.108 -4.447 5.634 1.00 89.62 91 ARG A O 1
ATOM 741 N N . GLN A 1 92 ? -3.154 -3.222 7.252 1.00 83.62 92 GLN A N 1
ATOM 742 C CA . GLN A 1 92 ? -1.830 -3.173 6.630 1.00 83.62 92 GLN A CA 1
ATOM 743 C C . GLN A 1 92 ? -1.223 -4.579 6.487 1.00 83.62 92 GLN A C 1
ATOM 745 O O . GLN A 1 92 ? -0.688 -4.907 5.434 1.00 83.62 92 GLN A O 1
ATOM 750 N N . ASN A 1 93 ? -1.364 -5.447 7.495 1.00 86.19 93 ASN A N 1
ATOM 751 C CA . ASN A 1 93 ? -0.910 -6.838 7.397 1.00 86.19 93 ASN A CA 1
ATOM 752 C C . ASN A 1 93 ? -1.761 -7.705 6.447 1.00 86.19 93 ASN A C 1
ATOM 754 O O . ASN A 1 93 ? -1.201 -8.566 5.772 1.00 86.19 93 ASN A O 1
ATOM 758 N N . GLU A 1 94 ? -3.073 -7.468 6.345 1.00 87.19 94 GLU A N 1
ATOM 759 C CA . GLU A 1 94 ? -3.937 -8.111 5.340 1.00 87.19 94 GLU A CA 1
ATOM 760 C C . GLU A 1 94 ? -3.482 -7.751 3.910 1.00 87.19 94 GLU A C 1
ATOM 762 O O . GLU A 1 94 ? -3.332 -8.647 3.080 1.00 87.19 94 GLU A O 1
ATOM 767 N N . LEU A 1 95 ? -3.149 -6.479 3.641 1.00 83.50 95 LEU A N 1
ATOM 768 C CA . LEU A 1 95 ? -2.571 -6.056 2.356 1.00 83.50 95 LEU A CA 1
ATOM 769 C C . LEU A 1 95 ? -1.149 -6.602 2.131 1.00 83.50 95 LEU A C 1
ATOM 771 O O . LEU A 1 95 ? -0.843 -7.062 1.036 1.00 83.50 95 LEU A O 1
ATOM 775 N N . ASN A 1 96 ? -0.285 -6.619 3.149 1.00 77.94 96 ASN A N 1
ATOM 776 C CA . ASN A 1 96 ? 1.059 -7.200 3.020 1.00 77.94 96 ASN A CA 1
ATOM 777 C C . ASN A 1 96 ? 0.997 -8.694 2.659 1.00 77.94 96 ASN A C 1
ATOM 779 O O . ASN A 1 96 ? 1.761 -9.157 1.813 1.00 77.94 96 ASN A O 1
ATOM 783 N N . TYR A 1 97 ? 0.069 -9.444 3.265 1.00 80.38 97 TYR A N 1
ATOM 784 C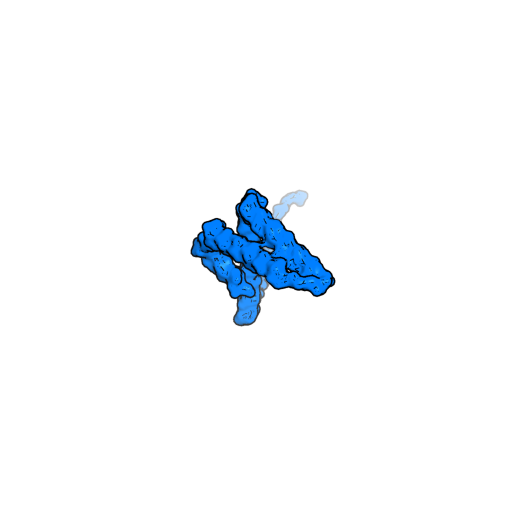 CA . TYR A 1 97 ? -0.187 -10.841 2.914 1.00 80.38 97 TYR A CA 1
ATOM 785 C C . TYR A 1 97 ? -0.725 -10.961 1.482 1.00 80.38 97 TYR A C 1
ATOM 787 O O . TYR A 1 97 ? -0.239 -11.792 0.717 1.00 80.38 97 TYR A O 1
ATOM 795 N N . TYR A 1 98 ? -1.663 -10.093 1.088 1.00 79.12 98 TYR A N 1
ATOM 796 C CA . TYR A 1 98 ? -2.178 -10.032 -0.280 1.00 79.12 98 TYR A CA 1
ATOM 797 C C . TYR A 1 98 ? -1.050 -9.885 -1.310 1.00 79.12 98 TYR A C 1
ATOM 799 O O . TYR A 1 98 ? -0.871 -10.752 -2.164 1.00 79.12 98 TYR A O 1
ATOM 807 N N . CYS A 1 99 ? -0.224 -8.848 -1.168 1.00 73.50 99 CYS A N 1
ATOM 808 C CA . CYS A 1 99 ? 0.913 -8.569 -2.044 1.00 73.50 99 CYS A CA 1
ATOM 809 C C . CYS A 1 99 ? 1.957 -9.702 -2.049 1.00 73.50 99 CYS A C 1
ATOM 811 O O . CYS A 1 99 ? 2.557 -9.988 -3.085 1.00 73.50 99 CYS A O 1
ATOM 813 N N . PHE A 1 100 ? 2.168 -10.378 -0.913 1.00 68.31 100 PHE A N 1
ATOM 814 C CA . PHE A 1 100 ? 3.104 -11.501 -0.827 1.00 68.31 100 PHE A CA 1
ATOM 815 C C . PHE A 1 100 ? 2.644 -12.717 -1.648 1.00 68.31 100 PHE A C 1
ATOM 817 O O . PHE A 1 100 ? 3.481 -13.360 -2.280 1.00 68.31 100 PHE A O 1
ATOM 824 N N . TYR A 1 101 ? 1.343 -13.038 -1.633 1.00 67.31 101 TYR A N 1
ATOM 825 C CA . TYR A 1 101 ? 0.797 -14.260 -2.244 1.00 67.31 101 TYR A CA 1
ATOM 826 C C . TYR A 1 101 ? 0.180 -14.063 -3.642 1.00 67.31 101 TYR A C 1
ATOM 828 O O . TYR A 1 101 ? 0.176 -15.010 -4.425 1.00 67.31 101 TYR A O 1
ATOM 836 N N . LYS A 1 102 ? -0.319 -12.869 -3.992 1.00 64.62 102 LYS A N 1
ATOM 837 C CA . LYS A 1 102 ? -0.867 -12.537 -5.327 1.00 64.62 102 LYS A CA 1
ATOM 838 C C . LYS A 1 102 ? 0.203 -11.916 -6.228 1.00 64.62 102 LYS A C 1
ATOM 840 O O . LYS A 1 102 ? 0.125 -10.754 -6.611 1.00 64.62 102 LYS A O 1
ATOM 845 N N . ASP A 1 103 ? 1.219 -12.716 -6.532 1.00 59.16 103 ASP A N 1
ATOM 846 C CA . ASP A 1 103 ? 2.236 -12.502 -7.569 1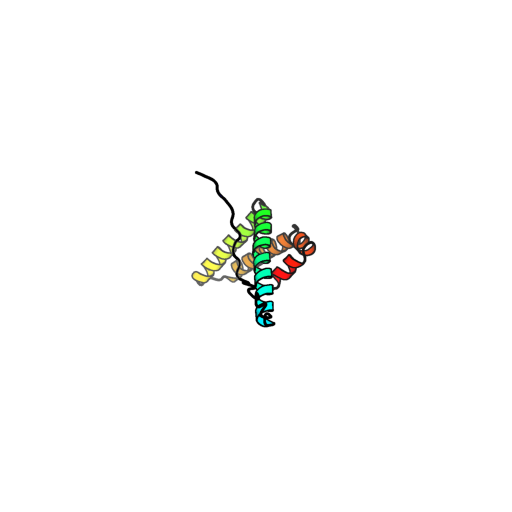.00 59.16 103 ASP A CA 1
ATOM 847 C C . ASP A 1 103 ? 3.059 -11.198 -7.580 1.00 59.16 103 ASP A C 1
ATOM 849 O O . ASP A 1 103 ? 3.996 -11.138 -8.372 1.00 59.16 103 ASP A O 1
ATOM 853 N N . ILE A 1 104 ? 2.876 -10.204 -6.694 1.00 59.19 104 ILE A N 1
ATOM 854 C CA . ILE A 1 104 ? 3.823 -9.066 -6.633 1.00 59.19 104 ILE A CA 1
ATOM 855 C C . ILE A 1 104 ? 5.223 -9.598 -6.326 1.00 59.19 104 ILE A C 1
ATOM 857 O O . ILE A 1 104 ? 6.155 -9.349 -7.085 1.00 59.19 104 ILE A O 1
ATOM 861 N N . ASN A 1 105 ? 5.373 -10.440 -5.300 1.00 53.09 105 ASN A N 1
ATOM 862 C CA . ASN A 1 105 ? 6.658 -11.089 -5.040 1.00 53.09 105 ASN A CA 1
ATOM 863 C C . ASN A 1 105 ? 7.122 -12.014 -6.178 1.00 53.09 105 ASN A C 1
ATOM 865 O O . ASN A 1 105 ? 8.324 -12.097 -6.400 1.00 53.09 105 ASN A O 1
ATOM 869 N N . ALA A 1 106 ? 6.236 -12.652 -6.949 1.00 54.28 106 ALA A N 1
ATOM 870 C CA . ALA A 1 106 ? 6.652 -13.432 -8.121 1.00 54.28 106 ALA A CA 1
ATOM 871 C C . ALA A 1 106 ? 7.192 -12.528 -9.249 1.00 54.28 106 ALA A C 1
ATOM 873 O O . ALA A 1 106 ? 8.221 -12.833 -9.855 1.00 54.28 106 ALA A O 1
ATOM 874 N N . TYR A 1 107 ? 6.556 -11.379 -9.483 1.00 56.84 107 TYR A N 1
ATOM 875 C CA . TYR A 1 107 ? 6.960 -10.368 -10.465 1.00 56.84 107 TYR A CA 1
ATOM 876 C C . TYR A 1 107 ? 8.270 -9.665 -10.059 1.00 56.84 107 TYR A C 1
ATOM 878 O O . TYR A 1 107 ? 9.104 -9.356 -10.907 1.00 56.84 107 TYR A O 1
ATOM 886 N N . LEU A 1 108 ? 8.496 -9.469 -8.755 1.00 51.78 108 LEU A N 1
ATOM 887 C CA . LEU A 1 108 ? 9.747 -8.941 -8.196 1.00 51.78 108 LEU A CA 1
ATOM 888 C C . LEU A 1 108 ? 10.881 -9.984 -8.203 1.00 51.78 108 LEU A C 1
ATOM 890 O O . LEU A 1 108 ? 12.013 -9.652 -8.546 1.00 51.78 108 LEU A O 1
ATOM 894 N N . LEU A 1 109 ? 10.597 -11.252 -7.878 1.00 52.56 109 LEU A N 1
ATOM 895 C CA . LEU A 1 109 ? 11.579 -12.349 -7.912 1.00 52.56 109 LEU A CA 1
ATOM 896 C C . LEU A 1 109 ? 12.003 -12.719 -9.342 1.00 52.56 109 LEU A C 1
ATOM 898 O O . LEU A 1 109 ? 13.157 -13.080 -9.562 1.00 52.56 109 LEU A O 1
ATOM 902 N N . THR A 1 110 ? 11.103 -12.595 -10.322 1.00 54.28 110 THR A N 1
ATOM 903 C CA . THR A 1 110 ? 11.437 -12.731 -11.753 1.00 54.28 110 THR A CA 1
ATOM 904 C C . THR A 1 110 ? 12.102 -11.481 -12.342 1.00 54.28 110 THR A C 1
ATOM 906 O O . THR A 1 110 ? 12.667 -11.559 -13.432 1.00 54.28 110 THR A O 1
ATOM 909 N N . ASN A 1 111 ? 12.109 -10.347 -11.629 1.00 54.75 111 ASN A N 1
ATOM 910 C CA . ASN A 1 111 ? 12.717 -9.098 -12.088 1.00 54.75 111 ASN A CA 1
ATOM 911 C C . ASN A 1 111 ? 13.558 -8.420 -10.979 1.00 54.75 111 ASN A C 1
ATOM 913 O O . ASN A 1 111 ? 13.118 -7.438 -10.374 1.00 54.75 111 ASN A O 1
ATOM 917 N N . PRO A 1 112 ? 14.799 -8.893 -10.720 1.00 58.00 112 PRO A N 1
ATOM 918 C CA . PRO A 1 112 ? 15.601 -8.488 -9.556 1.00 58.00 112 PRO A CA 1
ATOM 919 C C . PRO A 1 112 ? 15.851 -6.980 -9.395 1.00 58.00 112 PRO A C 1
ATOM 921 O O . PRO A 1 112 ? 16.076 -6.509 -8.281 1.00 58.00 112 PRO A O 1
ATOM 924 N N . ARG A 1 113 ? 15.781 -6.199 -10.484 1.00 54.84 113 ARG A N 1
ATOM 925 C CA . ARG A 1 113 ? 15.890 -4.730 -10.432 1.00 54.84 113 ARG A CA 1
ATOM 926 C C . ARG A 1 113 ? 14.717 -4.084 -9.688 1.00 54.84 113 ARG A C 1
ATOM 928 O O . ARG A 1 113 ? 14.911 -3.101 -8.982 1.00 54.84 113 ARG A O 1
ATOM 935 N N . ALA A 1 114 ? 13.521 -4.657 -9.805 1.00 51.72 114 ALA A N 1
ATOM 936 C CA . ALA A 1 114 ? 12.338 -4.198 -9.090 1.00 51.72 114 ALA A CA 1
ATOM 937 C C . ALA A 1 114 ? 12.362 -4.597 -7.603 1.00 51.72 114 ALA A C 1
ATOM 939 O O . ALA A 1 114 ? 11.809 -3.885 -6.772 1.00 51.72 114 ALA A O 1
ATOM 940 N N . TYR A 1 115 ? 13.052 -5.684 -7.237 1.00 52.84 115 TYR A N 1
ATOM 941 C CA . TYR A 1 115 ? 13.316 -5.990 -5.827 1.00 52.84 115 TYR A CA 1
ATOM 942 C C . TYR A 1 115 ? 14.333 -5.012 -5.213 1.00 52.84 115 TYR A C 1
ATOM 944 O O . TYR A 1 115 ? 14.086 -4.475 -4.137 1.00 52.84 115 TYR A O 1
ATOM 952 N N . ALA A 1 116 ? 15.432 -4.716 -5.922 1.00 53.06 116 ALA A N 1
ATOM 953 C CA . ALA A 1 116 ? 16.430 -3.730 -5.485 1.00 53.06 116 ALA A CA 1
ATOM 954 C C . ALA A 1 116 ? 15.829 -2.327 -5.265 1.00 53.06 116 ALA A C 1
ATOM 956 O O . ALA A 1 116 ? 16.224 -1.626 -4.337 1.00 53.06 116 ALA A O 1
ATOM 957 N N . CYS A 1 117 ? 14.835 -1.958 -6.077 1.00 52.72 117 CYS A N 1
ATOM 958 C CA . CYS A 1 117 ? 14.053 -0.737 -5.913 1.00 52.72 117 CYS A CA 1
ATOM 959 C C . CYS A 1 117 ? 13.400 -0.594 -4.521 1.00 52.72 117 CYS A C 1
ATOM 961 O O . CYS A 1 117 ? 13.462 0.482 -3.940 1.00 52.72 117 CYS A O 1
ATOM 963 N N . MET A 1 118 ? 12.806 -1.653 -3.950 1.00 52.88 118 MET A N 1
ATOM 964 C CA . MET A 1 118 ? 12.132 -1.564 -2.637 1.00 52.88 118 MET A CA 1
ATOM 965 C C . MET A 1 118 ? 13.094 -1.402 -1.444 1.00 52.88 118 MET A C 1
ATOM 967 O O . MET A 1 118 ? 12.644 -1.348 -0.300 1.00 52.88 118 MET A O 1
ATOM 971 N N . LEU A 1 119 ? 14.407 -1.397 -1.688 1.00 48.28 119 LEU A N 1
ATOM 972 C CA . LEU A 1 119 ? 15.455 -1.359 -0.665 1.00 48.28 119 LEU A CA 1
ATOM 973 C C . LEU A 1 119 ? 16.260 -0.045 -0.672 1.00 48.28 119 LEU A C 1
ATOM 975 O O . LEU A 1 119 ? 17.297 0.018 -0.009 1.00 48.28 119 LEU A O 1
ATOM 979 N N . CYS A 1 120 ? 15.802 0.969 -1.416 1.00 45.31 120 CYS A N 1
ATOM 980 C CA . CYS A 1 120 ? 16.429 2.288 -1.555 1.00 45.31 120 CYS A CA 1
ATOM 981 C C . CYS A 1 120 ? 15.488 3.417 -1.101 1.00 45.31 120 CYS A C 1
ATOM 983 O O . CYS A 1 120 ? 16.023 4.398 -0.539 1.00 45.31 120 CYS A O 1
#

Sequence (120 aa):
MKKENEKPVDEPDGAQEEETREETPEEKSRRECAVLMALCMEMSERISQSFAADQEFIALNKAIEGAYEEYRALMENGKHTKRARRELEKRQNELNYYCFYKDINAYLLTNPRAYACMLC

Foldseek 3Di:
DDDDDDDDDDDDPPPDPPPPPDQDPVRVVVVVVVVLVVVLVVLVVVVCVVCVVPPQLVVLVVQLVVLVVVLVVCVVVVHDSVVSVVSNVVSVVVVVVVCVPVCVVVVCVVPVSNVVSVVD

Mean predicted aligned error: 15.9 Å

Organism: NCBI:txid2508949

Nearest PDB structures (foldseek):
  6b87-assembly2_B-3  TM=4.754E-01  e=6.366E+00  synthetic construct

Solvent-accessible surface area (backbone atoms only — not comparable to full-atom values): 7126 Å² total; per-residue (Å²): 130,89,90,83,88,89,86,89,81,90,81,78,94,75,80,73,77,77,77,78,72,78,68,48,77,67,55,46,50,50,50,55,48,54,53,42,54,52,51,38,53,55,51,51,48,56,49,48,62,70,45,70,80,35,67,65,59,52,49,43,51,53,51,31,52,53,28,45,52,53,25,48,54,27,54,78,67,74,46,89,35,76,60,38,51,50,51,27,56,46,35,53,48,54,45,52,52,45,43,58,71,66,48,50,48,54,57,25,70,77,33,61,68,60,45,56,41,81,76,113

Radius of gyration: 28.39 Å; Cα contacts (8 Å, |Δi|>4): 50; chains: 1; bounding box: 49×48×96 Å